Protein AF-A0A484Z046-F1 (afdb_monomer_lite)

Structure (mmCIF, N/CA/C/O backbone):
data_AF-A0A484Z046-F1
#
_entry.id   AF-A0A484Z046-F1
#
loop_
_atom_site.group_PDB
_atom_site.id
_atom_site.type_symbol
_atom_site.label_atom_id
_atom_site.label_alt_id
_atom_site.label_comp_id
_atom_site.label_asym_id
_atom_site.label_entity_id
_atom_site.label_seq_id
_atom_site.pdbx_PDB_ins_code
_atom_site.Cartn_x
_atom_site.Cartn_y
_atom_site.Cartn_z
_atom_site.occupancy
_atom_site.B_iso_or_equiv
_atom_site.auth_seq_id
_atom_site.auth_comp_id
_atom_site.auth_asym_id
_atom_site.auth_atom_id
_atom_site.pdbx_PDB_model_num
ATOM 1 N N . MET A 1 1 ? 12.856 22.593 4.703 1.00 51.53 1 MET A N 1
ATOM 2 C CA . MET A 1 1 ? 11.716 22.477 3.764 1.00 51.53 1 MET A CA 1
ATOM 3 C C . MET A 1 1 ? 12.235 22.300 2.331 1.00 51.53 1 MET A C 1
ATOM 5 O O . MET A 1 1 ? 12.564 23.285 1.687 1.00 51.53 1 MET A O 1
ATOM 9 N N . LYS A 1 2 ? 12.338 21.057 1.854 1.00 40.72 2 LYS A N 1
ATOM 10 C CA . LYS A 1 2 ? 12.403 20.644 0.434 1.00 40.72 2 LYS A CA 1
ATOM 11 C C . LYS A 1 2 ? 11.651 19.302 0.420 1.00 40.72 2 LYS A C 1
ATOM 13 O O . LYS A 1 2 ? 12.204 18.332 0.909 1.00 40.72 2 LYS A O 1
ATOM 18 N N . LYS A 1 3 ? 10.314 19.247 0.311 1.00 59.00 3 LYS A N 1
ATOM 19 C CA . LYS A 1 3 ? 9.460 19.425 -0.883 1.00 59.00 3 LYS A CA 1
ATOM 20 C C . LYS A 1 3 ? 10.089 18.758 -2.114 1.00 59.00 3 LYS A C 1
ATOM 22 O O . LYS A 1 3 ? 11.193 19.140 -2.484 1.00 59.00 3 LYS A O 1
ATOM 27 N N . HIS A 1 4 ? 9.354 17.814 -2.713 1.00 49.94 4 HIS A N 1
ATOM 28 C CA . HIS A 1 4 ? 9.603 17.124 -3.996 1.00 49.94 4 HIS A CA 1
ATOM 29 C C . HIS A 1 4 ? 10.186 15.699 -3.964 1.00 49.94 4 HIS A C 1
ATOM 31 O O . HIS A 1 4 ? 10.920 15.321 -4.870 1.00 49.94 4 HIS A O 1
ATOM 37 N N . GLN A 1 5 ? 9.791 14.867 -2.997 1.00 46.56 5 GLN A N 1
ATOM 38 C CA . GLN A 1 5 ? 9.900 13.409 -3.164 1.00 46.56 5 GLN A CA 1
ATOM 39 C C . GLN A 1 5 ? 8.637 12.696 -2.669 1.00 46.56 5 GLN A C 1
ATOM 41 O O . GLN A 1 5 ? 8.703 11.691 -1.976 1.00 46.56 5 GLN A O 1
ATOM 46 N N . THR A 1 6 ? 7.475 13.275 -2.974 1.00 53.88 6 THR A N 1
ATOM 47 C CA . THR A 1 6 ? 6.173 12.751 -2.539 1.00 53.88 6 THR A CA 1
ATOM 48 C C . THR A 1 6 ? 5.340 12.213 -3.691 1.00 53.88 6 THR A C 1
ATOM 50 O O . THR A 1 6 ? 4.577 11.294 -3.474 1.00 53.88 6 THR A O 1
ATOM 53 N N . THR A 1 7 ? 5.519 12.672 -4.935 1.00 57.06 7 THR A N 1
ATOM 54 C CA . THR A 1 7 ? 4.587 12.312 -6.017 1.00 57.06 7 THR A CA 1
ATOM 55 C C . THR A 1 7 ? 4.558 10.812 -6.321 1.00 57.06 7 THR A C 1
ATOM 57 O O . THR A 1 7 ? 3.479 10.247 -6.452 1.00 57.06 7 THR A O 1
ATOM 60 N N . LEU A 1 8 ? 5.727 10.161 -6.382 1.00 60.97 8 LEU A N 1
ATOM 61 C CA . LEU A 1 8 ? 5.814 8.724 -6.665 1.00 60.97 8 LEU A CA 1
ATOM 62 C C . LEU A 1 8 ? 5.313 7.878 -5.483 1.00 60.97 8 LEU A C 1
ATOM 64 O O . LEU A 1 8 ? 4.609 6.893 -5.685 1.00 60.97 8 LEU A O 1
ATOM 68 N N . SER A 1 9 ? 5.632 8.288 -4.251 1.00 74.38 9 SER A N 1
ATOM 69 C CA . SER A 1 9 ? 5.160 7.610 -3.039 1.00 74.38 9 SER A CA 1
ATOM 70 C C . SER A 1 9 ? 3.652 7.786 -2.840 1.00 74.38 9 SER A C 1
ATOM 72 O O . SER A 1 9 ? 2.971 6.823 -2.515 1.00 74.38 9 SER A O 1
ATOM 74 N N . ASP A 1 10 ? 3.105 8.973 -3.103 1.00 82.19 10 ASP A N 1
ATOM 75 C CA . ASP A 1 10 ? 1.675 9.267 -2.967 1.00 82.19 10 ASP A CA 1
ATOM 76 C C . ASP A 1 10 ? 0.841 8.512 -4.014 1.00 82.19 10 ASP A C 1
ATOM 78 O O . ASP A 1 10 ? -0.251 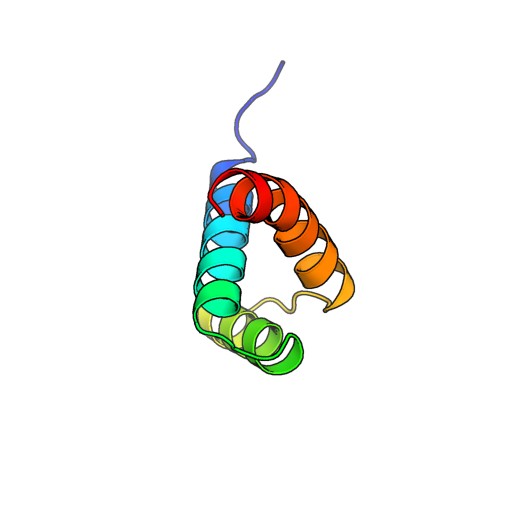8.026 -3.712 1.00 82.19 10 ASP A O 1
ATOM 82 N N . GLU A 1 11 ? 1.335 8.401 -5.252 1.00 84.12 11 GLU A N 1
ATOM 83 C CA . GLU A 1 11 ? 0.679 7.618 -6.304 1.00 84.12 11 GLU A CA 1
ATOM 84 C C . GLU A 1 11 ? 0.675 6.124 -5.964 1.00 84.12 11 GLU A C 1
ATOM 86 O O . GLU A 1 11 ? -0.364 5.468 -6.081 1.00 84.12 11 GLU A O 1
ATOM 91 N N . LEU A 1 12 ? 1.804 5.608 -5.467 1.00 85.88 12 LEU A N 1
ATOM 92 C CA . LEU A 1 12 ? 1.917 4.235 -4.990 1.00 85.88 12 LEU A CA 1
ATOM 93 C C . LEU A 1 12 ? 0.952 3.959 -3.832 1.00 85.88 12 LEU A C 1
ATOM 95 O O . LEU A 1 12 ? 0.212 2.978 -3.874 1.00 85.88 12 LEU A O 1
ATOM 99 N N . GLU A 1 13 ? 0.922 4.828 -2.817 1.00 88.19 13 GLU A N 1
ATOM 100 C CA . GLU A 1 13 ? 0.019 4.682 -1.672 1.00 88.19 13 GLU A CA 1
ATOM 101 C C . GLU A 1 13 ? -1.446 4.667 -2.132 1.00 88.19 13 GLU A C 1
ATOM 103 O O . GLU A 1 13 ? -2.210 3.778 -1.754 1.00 88.19 13 GLU A O 1
ATOM 108 N N . ARG A 1 14 ? -1.835 5.572 -3.040 1.00 88.75 14 ARG A N 1
ATOM 109 C CA . ARG A 1 14 ? -3.184 5.586 -3.635 1.00 88.75 14 ARG A CA 1
ATOM 110 C C . ARG A 1 14 ? -3.496 4.315 -4.418 1.00 88.75 14 ARG A C 1
ATOM 112 O O . ARG A 1 14 ? -4.623 3.820 -4.348 1.00 88.75 14 ARG A O 1
ATOM 119 N N . LYS A 1 15 ? -2.530 3.784 -5.171 1.00 90.44 15 LYS A N 1
ATOM 120 C CA . LYS A 1 15 ? -2.700 2.537 -5.924 1.00 90.44 15 LYS A CA 1
ATOM 121 C C . LYS A 1 15 ? -2.907 1.359 -4.973 1.00 90.44 15 LYS A C 1
ATOM 123 O O . LYS A 1 15 ? -3.854 0.604 -5.175 1.00 90.44 15 LYS A O 1
ATOM 128 N N . ILE A 1 16 ? -2.104 1.259 -3.913 1.00 91.25 16 ILE A N 1
ATOM 129 C CA . ILE A 1 16 ? -2.251 0.250 -2.855 1.00 91.25 16 ILE A CA 1
ATOM 130 C C . ILE A 1 16 ? -3.648 0.328 -2.226 1.00 91.25 16 ILE A C 1
ATOM 132 O O . ILE A 1 16 ? -4.343 -0.684 -2.159 1.00 91.25 16 ILE A O 1
ATOM 136 N N . ILE A 1 17 ? -4.096 1.527 -1.838 1.00 91.06 17 ILE A N 1
ATOM 137 C CA . ILE A 1 17 ? -5.424 1.744 -1.242 1.00 91.06 17 ILE A CA 1
ATOM 138 C C . ILE A 1 17 ? -6.536 1.310 -2.202 1.00 91.06 17 ILE A C 1
ATOM 140 O O . ILE A 1 17 ? -7.490 0.656 -1.787 1.00 91.06 17 ILE A O 1
ATOM 144 N N . ARG A 1 18 ? -6.416 1.630 -3.496 1.00 91.25 18 ARG A N 1
ATOM 145 C CA . ARG A 1 18 ? -7.401 1.228 -4.507 1.00 91.25 18 ARG A CA 1
ATOM 146 C C . ARG A 1 18 ? -7.480 -0.291 -4.652 1.00 91.25 18 ARG A C 1
ATOM 148 O O . ARG A 1 18 ? -8.582 -0.818 -4.727 1.00 91.25 18 ARG A O 1
ATOM 155 N N . LEU A 1 19 ? -6.345 -0.986 -4.697 1.00 92.44 19 LEU A N 1
ATOM 156 C CA . LEU A 1 19 ? -6.314 -2.448 -4.818 1.00 92.44 19 LEU A CA 1
ATOM 157 C C . LEU A 1 19 ? -6.846 -3.128 -3.545 1.00 92.44 19 LEU A C 1
ATOM 159 O O . LEU A 1 19 ? -7.613 -4.085 -3.631 1.00 92.44 19 LEU A O 1
ATOM 163 N N . PHE A 1 20 ? -6.533 -2.576 -2.370 1.00 91.56 20 PHE A N 1
ATOM 164 C CA . PHE A 1 20 ? -7.111 -3.010 -1.098 1.00 91.56 20 PHE A CA 1
ATOM 165 C C . PHE A 1 20 ? -8.634 -2.824 -1.060 1.00 91.56 20 PHE A C 1
ATOM 167 O O . PHE A 1 20 ? -9.359 -3.743 -0.690 1.00 91.56 20 PHE A O 1
ATOM 174 N N . ALA A 1 21 ? -9.141 -1.674 -1.517 1.00 88.69 21 ALA A N 1
ATOM 175 C CA . ALA A 1 21 ? -10.577 -1.408 -1.606 1.00 88.69 21 ALA A CA 1
ATOM 176 C C . ALA A 1 21 ? -11.309 -2.352 -2.582 1.00 88.69 21 ALA A C 1
ATOM 178 O O . ALA A 1 21 ? -12.504 -2.587 -2.425 1.00 88.69 21 ALA A O 1
ATOM 179 N N . LEU A 1 22 ? -10.600 -2.917 -3.567 1.00 90.75 22 LEU A N 1
ATOM 180 C CA . LEU A 1 22 ? -11.116 -3.952 -4.471 1.00 90.75 22 LEU A CA 1
ATOM 181 C C . LEU A 1 22 ? -11.120 -5.362 -3.847 1.00 90.75 22 LEU A C 1
ATOM 183 O O . LEU A 1 22 ? -11.543 -6.310 -4.504 1.00 90.75 22 LEU A O 1
ATOM 187 N N . GLY A 1 23 ? -10.668 -5.516 -2.597 1.00 90.25 23 GLY A N 1
ATOM 188 C CA . GLY A 1 23 ? -10.651 -6.794 -1.881 1.00 90.25 23 GLY A CA 1
ATOM 189 C C . GLY A 1 23 ? -9.491 -7.717 -2.260 1.00 90.25 23 GLY A C 1
ATOM 190 O O . GLY A 1 23 ? -9.563 -8.917 -1.997 1.00 90.25 23 GLY A O 1
ATOM 191 N N . MET A 1 24 ? -8.432 -7.189 -2.883 1.00 92.94 24 MET A N 1
ATOM 192 C CA . MET A 1 24 ? -7.234 -7.973 -3.193 1.00 92.94 24 MET A CA 1
ATOM 193 C C . MET A 1 24 ? -6.458 -8.337 -1.924 1.00 92.94 24 MET A C 1
ATOM 195 O O . MET A 1 24 ? -6.394 -7.555 -0.971 1.00 92.94 24 MET A O 1
ATOM 199 N N . SER A 1 25 ? -5.827 -9.516 -1.915 1.00 93.31 25 SER A N 1
ATOM 200 C CA . SER A 1 25 ? -4.953 -9.912 -0.810 1.00 93.31 25 SER A CA 1
ATOM 201 C C . SER A 1 25 ? -3.659 -9.093 -0.815 1.00 93.31 25 SER A C 1
ATOM 203 O O . SER A 1 25 ? -3.205 -8.625 -1.858 1.00 93.31 25 SER A O 1
ATOM 205 N N . TYR A 1 26 ? -2.997 -8.962 0.337 1.00 92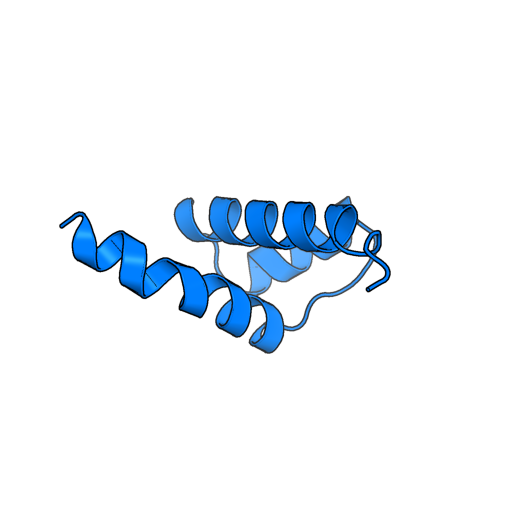.69 26 TYR A N 1
ATOM 206 C CA . TYR A 1 26 ? -1.716 -8.249 0.411 1.00 92.69 26 TYR A CA 1
ATOM 207 C C . TYR A 1 26 ? -0.620 -8.862 -0.477 1.00 92.69 26 TYR A C 1
ATOM 209 O O . TYR A 1 26 ? 0.271 -8.146 -0.926 1.00 92.69 26 TYR A O 1
ATOM 217 N N . GLN A 1 27 ? -0.679 -10.172 -0.743 1.00 92.75 27 GLN A N 1
ATOM 218 C CA . GLN A 1 27 ? 0.237 -10.845 -1.670 1.00 92.75 27 GLN A CA 1
ATOM 219 C C . GLN A 1 27 ? -0.048 -10.441 -3.121 1.00 92.75 27 GLN A C 1
ATOM 221 O O . GLN A 1 27 ? 0.879 -10.098 -3.851 1.00 92.75 27 GLN A O 1
ATOM 226 N N . ASP A 1 28 ? -1.323 -10.410 -3.511 1.00 93.38 28 ASP A N 1
ATOM 227 C CA . ASP A 1 28 ? -1.726 -10.016 -4.864 1.00 93.38 28 ASP A CA 1
ATOM 228 C C . ASP A 1 28 ? -1.414 -8.541 -5.133 1.00 93.38 28 ASP A C 1
ATOM 230 O O . ASP A 1 28 ? -0.901 -8.205 -6.195 1.00 93.38 28 ASP A O 1
ATOM 234 N N . ILE A 1 29 ? -1.640 -7.665 -4.147 1.00 92.94 29 ILE A N 1
ATOM 235 C CA . ILE A 1 29 ? -1.282 -6.241 -4.233 1.00 92.94 29 ILE A CA 1
ATOM 236 C C . ILE A 1 29 ? 0.227 -6.081 -4.429 1.00 92.94 29 ILE A C 1
ATOM 238 O O . ILE A 1 29 ? 0.652 -5.309 -5.282 1.00 92.94 29 ILE A O 1
ATOM 242 N N . SER A 1 30 ? 1.043 -6.812 -3.661 1.00 91.44 30 SER A N 1
ATOM 243 C CA . SER A 1 30 ? 2.502 -6.780 -3.811 1.00 91.44 30 SER A CA 1
ATOM 244 C C . SER A 1 30 ? 2.925 -7.167 -5.224 1.00 91.44 30 SER A C 1
ATOM 246 O O . SER A 1 30 ? 3.760 -6.485 -5.813 1.00 91.44 30 SER A O 1
ATOM 248 N N . ARG A 1 31 ? 2.339 -8.238 -5.765 1.00 92.88 31 ARG A N 1
ATOM 249 C CA . ARG A 1 31 ? 2.658 -8.738 -7.102 1.00 92.88 31 ARG A CA 1
ATOM 250 C C . ARG A 1 31 ? 2.232 -7.766 -8.200 1.00 92.88 31 ARG A C 1
ATOM 252 O O . ARG A 1 31 ? 3.021 -7.481 -9.086 1.00 92.88 31 ARG A O 1
ATOM 259 N N . GLU A 1 32 ? 1.031 -7.202 -8.107 1.00 91.81 32 GLU A N 1
ATOM 260 C CA . GLU A 1 32 ? 0.537 -6.197 -9.057 1.00 91.81 32 GLU A CA 1
ATOM 261 C C . GLU A 1 32 ? 1.436 -4.949 -9.075 1.00 91.81 32 GLU A C 1
ATOM 263 O O . GLU A 1 32 ? 1.714 -4.382 -10.130 1.00 91.81 32 GLU A O 1
ATOM 268 N N . ILE A 1 33 ? 1.920 -4.509 -7.909 1.00 89.81 33 ILE A N 1
ATOM 269 C CA . ILE A 1 33 ? 2.858 -3.383 -7.821 1.00 89.81 33 ILE A CA 1
ATOM 270 C C . ILE A 1 33 ? 4.225 -3.742 -8.412 1.00 89.81 33 ILE A C 1
ATOM 272 O O . ILE A 1 33 ? 4.807 -2.922 -9.124 1.00 89.81 33 ILE A O 1
ATOM 276 N N . GLU A 1 34 ? 4.720 -4.948 -8.150 1.00 90.69 34 GLU A N 1
ATOM 277 C CA . GLU A 1 34 ? 5.970 -5.445 -8.724 1.00 90.69 34 GLU A CA 1
ATOM 278 C C . GLU A 1 34 ? 5.893 -5.532 -10.254 1.00 90.69 34 GLU A C 1
ATOM 280 O O . GLU A 1 34 ? 6.797 -5.048 -10.933 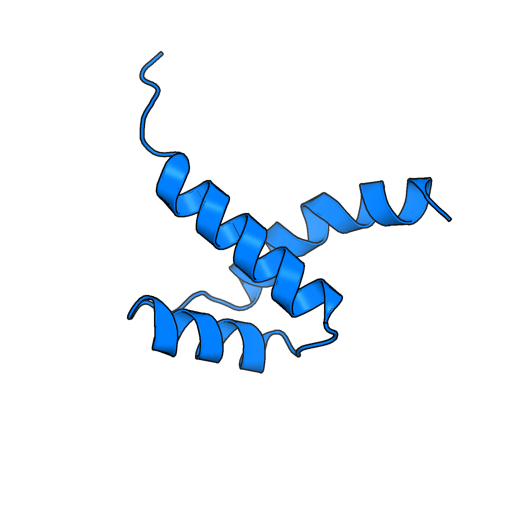1.00 90.69 34 GLU A O 1
ATOM 285 N N . ASP A 1 35 ? 4.783 -6.036 -10.794 1.00 90.56 35 ASP A N 1
ATOM 286 C CA . ASP A 1 35 ? 4.544 -6.151 -12.235 1.00 90.56 35 ASP A CA 1
ATOM 287 C C . ASP A 1 35 ? 4.433 -4.769 -12.913 1.00 90.56 35 ASP A C 1
ATOM 289 O O . ASP A 1 35 ? 4.940 -4.570 -14.019 1.00 90.56 35 ASP A O 1
ATOM 293 N N . LEU A 1 36 ? 3.797 -3.790 -12.256 1.00 87.06 36 LEU A N 1
ATOM 294 C CA . LEU A 1 36 ? 3.569 -2.450 -12.815 1.00 87.06 36 LEU A CA 1
ATOM 295 C C . LEU A 1 36 ? 4.767 -1.506 -12.685 1.00 87.06 36 LEU A C 1
ATOM 297 O O . LEU A 1 36 ? 5.005 -0.688 -13.574 1.00 87.06 36 LEU A O 1
ATOM 301 N N . TYR A 1 37 ? 5.483 -1.571 -11.565 1.00 85.44 37 TYR A N 1
ATOM 302 C CA . TYR A 1 37 ? 6.518 -0.598 -11.226 1.00 85.44 37 TYR A CA 1
ATOM 303 C C . TYR A 1 37 ? 7.925 -1.202 -11.128 1.00 85.44 37 TYR A C 1
ATOM 305 O O . TYR A 1 37 ? 8.877 -0.473 -10.852 1.00 85.44 37 TYR A O 1
ATOM 313 N N . ALA A 1 38 ? 8.077 -2.506 -11.381 1.00 85.25 38 ALA A N 1
ATOM 314 C CA . ALA A 1 38 ? 9.346 -3.231 -11.319 1.00 85.25 38 ALA A CA 1
ATOM 315 C C . ALA A 1 38 ? 10.061 -3.120 -9.956 1.00 85.25 38 ALA A C 1
ATOM 317 O O . ALA A 1 38 ? 11.287 -3.226 -9.880 1.00 85.25 38 ALA A O 1
ATOM 318 N N . PHE A 1 39 ? 9.309 -2.906 -8.868 1.00 83.06 39 PHE A N 1
ATOM 319 C CA . PHE A 1 39 ? 9.834 -2.968 -7.506 1.00 83.06 39 PHE A CA 1
ATOM 320 C C . PHE A 1 39 ? 8.884 -3.715 -6.573 1.00 83.06 39 PHE A C 1
ATOM 322 O O . PHE A 1 39 ? 7.671 -3.517 -6.591 1.00 83.06 39 PHE A O 1
ATOM 329 N N . SER A 1 40 ? 9.457 -4.554 -5.713 1.00 82.31 40 SER A N 1
ATOM 330 C CA . SER A 1 40 ? 8.707 -5.300 -4.708 1.00 82.31 40 SER A CA 1
ATOM 331 C C . SER A 1 40 ? 8.364 -4.407 -3.515 1.00 82.31 40 SER A C 1
ATOM 333 O O . SER A 1 40 ? 9.248 -3.759 -2.944 1.00 82.31 40 SER A O 1
ATOM 335 N N . VAL A 1 41 ? 7.108 -4.433 -3.075 1.00 85.19 41 VAL A N 1
ATOM 336 C CA . VAL A 1 41 ? 6.670 -3.795 -1.828 1.00 85.19 41 VAL A CA 1
ATOM 337 C C . VAL A 1 41 ? 6.373 -4.869 -0.800 1.00 85.19 41 VAL A C 1
ATOM 339 O O . VAL A 1 41 ? 5.608 -5.788 -1.054 1.00 85.19 41 VAL A O 1
ATOM 342 N N . SER A 1 42 ? 6.948 -4.750 0.396 1.00 89.06 42 SER A N 1
ATOM 343 C CA . SER A 1 42 ? 6.654 -5.714 1.455 1.00 89.06 42 SER A CA 1
ATOM 344 C C . SER A 1 42 ? 5.186 -5.633 1.892 1.00 89.06 42 SER A C 1
ATOM 346 O O . SER A 1 42 ? 4.599 -4.550 1.953 1.00 89.06 42 SER A O 1
ATOM 348 N N . THR A 1 43 ? 4.599 -6.759 2.295 1.00 89.62 43 THR A N 1
ATOM 349 C CA . THR A 1 43 ? 3.252 -6.767 2.890 1.00 89.62 43 THR A CA 1
ATOM 350 C C . THR A 1 43 ? 3.151 -5.900 4.140 1.00 89.62 43 THR A C 1
ATOM 352 O O . THR A 1 43 ? 2.097 -5.326 4.391 1.00 89.62 43 THR A O 1
ATOM 355 N N . ALA A 1 44 ? 4.244 -5.745 4.893 1.00 89.38 44 ALA A N 1
ATOM 356 C CA . ALA A 1 44 ? 4.312 -4.829 6.028 1.00 89.38 44 ALA A CA 1
ATOM 357 C C . ALA A 1 44 ? 4.126 -3.367 5.591 1.00 89.38 44 ALA A C 1
ATOM 359 O O . ALA A 1 44 ? 3.404 -2.614 6.240 1.00 89.38 44 ALA A O 1
ATOM 360 N N . THR A 1 45 ? 4.727 -2.974 4.464 1.00 88.81 45 TH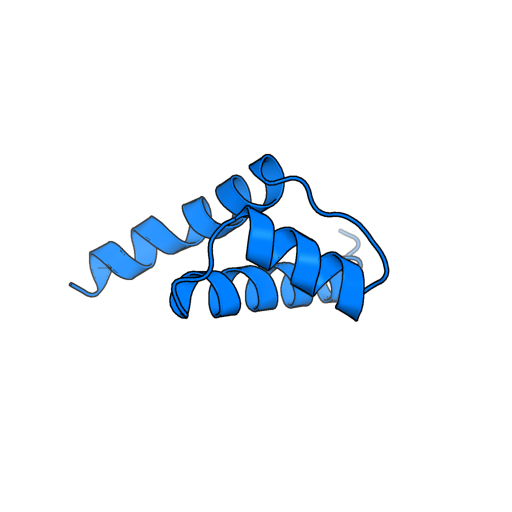R A N 1
ATOM 361 C CA . THR A 1 45 ? 4.521 -1.651 3.861 1.00 88.81 45 THR A CA 1
ATOM 362 C C . THR A 1 45 ? 3.076 -1.482 3.402 1.00 88.81 45 THR A C 1
ATOM 364 O O . THR A 1 45 ? 2.478 -0.447 3.673 1.00 88.81 45 THR A O 1
ATOM 367 N N . ILE A 1 46 ? 2.495 -2.501 2.762 1.00 90.75 46 ILE A N 1
ATOM 368 C CA . ILE A 1 46 ? 1.092 -2.475 2.326 1.00 90.75 46 ILE A CA 1
ATOM 369 C C . ILE A 1 46 ? 0.158 -2.300 3.530 1.00 90.75 46 ILE A C 1
ATOM 371 O O . ILE A 1 46 ? -0.672 -1.396 3.503 1.00 90.75 46 ILE A O 1
ATOM 375 N N . SER A 1 47 ? 0.354 -3.079 4.603 1.00 91.06 47 SER A N 1
ATOM 376 C CA . SER A 1 47 ? -0.398 -2.946 5.859 1.00 91.06 47 SER A CA 1
ATOM 377 C C . SER A 1 47 ? -0.292 -1.532 6.415 1.00 91.06 47 SER A C 1
ATOM 379 O O . SER A 1 47 ? -1.307 -0.889 6.650 1.00 91.06 47 SER A O 1
ATOM 381 N N . ALA A 1 48 ? 0.928 -0.998 6.536 1.00 90.19 48 ALA A N 1
ATOM 382 C CA . ALA A 1 48 ? 1.148 0.344 7.064 1.00 90.19 48 ALA A CA 1
ATOM 383 C C . ALA A 1 48 ? 0.456 1.439 6.235 1.00 90.19 48 ALA A C 1
ATOM 385 O O . ALA A 1 48 ? 0.083 2.471 6.785 1.00 90.19 48 ALA A O 1
ATOM 386 N N . VAL A 1 49 ? 0.284 1.241 4.924 1.00 89.38 49 VAL A N 1
ATOM 387 C CA . VAL A 1 49 ? -0.462 2.159 4.051 1.00 89.38 49 VAL A CA 1
ATOM 388 C C . VAL A 1 49 ? -1.969 1.999 4.247 1.00 89.38 49 VAL A C 1
ATOM 390 O O . VAL A 1 49 ? -2.666 2.996 4.426 1.00 89.38 49 VAL A O 1
ATOM 393 N N . THR A 1 50 ? -2.485 0.767 4.254 1.00 88.94 50 THR A N 1
ATOM 394 C CA . THR A 1 50 ? -3.921 0.507 4.439 1.00 88.94 50 THR A CA 1
ATOM 395 C C . THR A 1 50 ? -4.401 0.902 5.835 1.00 88.94 50 THR A C 1
ATOM 397 O O . THR A 1 50 ? -5.499 1.431 5.982 1.00 88.94 50 THR A O 1
ATOM 400 N N . ASP A 1 51 ? -3.556 0.761 6.855 1.00 88.75 51 ASP A N 1
ATOM 401 C CA . ASP A 1 51 ? -3.862 1.143 8.236 1.00 88.75 51 ASP A CA 1
ATOM 402 C C . ASP A 1 51 ? -4.101 2.652 8.399 1.00 88.75 51 ASP A C 1
ATOM 404 O O . ASP A 1 51 ? -4.840 3.059 9.296 1.00 88.75 51 ASP A O 1
ATOM 408 N N . LYS A 1 52 ? -3.552 3.494 7.509 1.00 85.12 52 LYS A N 1
ATOM 409 C CA . LYS A 1 52 ? -3.805 4.947 7.515 1.00 85.12 52 LYS A CA 1
ATOM 410 C C . LYS A 1 52 ? -5.238 5.300 7.109 1.00 85.12 52 LYS A C 1
ATOM 412 O O . LYS A 1 52 ? -5.768 6.286 7.606 1.00 85.12 52 LYS A O 1
ATOM 417 N N . VAL A 1 53 ? -5.861 4.515 6.224 1.00 80.56 53 VAL A N 1
ATOM 418 C CA . VAL A 1 53 ? -7.198 4.801 5.658 1.00 80.56 53 VAL A CA 1
ATOM 419 C C . VAL A 1 53 ? -8.338 4.039 6.336 1.00 80.56 53 VAL A C 1
ATOM 421 O O . VAL A 1 53 ? -9.493 4.450 6.234 1.00 80.56 53 VAL A O 1
ATOM 424 N N . ILE A 1 54 ? -8.046 2.968 7.083 1.00 78.38 54 ILE A N 1
ATOM 425 C CA . ILE A 1 54 ? -9.049 2.253 7.896 1.00 78.38 54 ILE A CA 1
ATOM 426 C C . ILE A 1 54 ? -9.824 3.188 8.854 1.00 78.38 54 ILE A C 1
ATOM 428 O O . ILE A 1 54 ? -11.044 3.035 8.958 1.00 78.38 54 ILE A O 1
ATOM 432 N N . PRO A 1 55 ? -9.192 4.153 9.555 1.00 77.25 55 PRO A N 1
ATOM 433 C CA . PRO A 1 55 ? -9.905 5.085 10.428 1.00 77.25 55 PRO A CA 1
ATOM 434 C C . PRO A 1 55 ? -10.905 5.973 9.679 1.00 77.25 55 PRO A C 1
ATOM 436 O O . PRO A 1 55 ? -12.002 6.197 10.182 1.00 77.25 55 PRO A O 1
ATOM 439 N N . GLU A 1 56 ? -10.553 6.440 8.478 1.00 72.44 56 GLU A N 1
ATOM 440 C CA . GLU A 1 56 ? -11.417 7.290 7.646 1.00 72.44 56 GLU A CA 1
ATOM 441 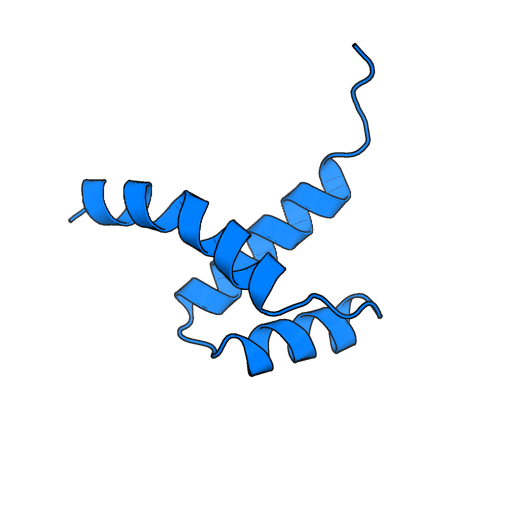C C . GLU A 1 56 ? -12.638 6.516 7.135 1.00 72.44 56 GLU A C 1
ATOM 443 O O . GLU A 1 56 ? -13.762 7.012 7.194 1.00 72.44 56 GLU A O 1
ATOM 448 N N . LEU A 1 57 ? -12.438 5.261 6.718 1.00 69.44 57 LEU A N 1
ATOM 449 C CA . LEU A 1 57 ? -13.525 4.365 6.311 1.00 69.44 57 LEU A CA 1
ATOM 450 C C . LEU A 1 57 ? -14.515 4.105 7.454 1.00 69.44 57 LEU A C 1
ATOM 452 O O . LEU A 1 57 ? -15.722 4.091 7.229 1.00 69.44 57 LEU A O 1
ATOM 456 N N . LYS A 1 58 ? -14.020 3.942 8.687 1.00 66.69 58 LYS A N 1
ATOM 457 C CA . LYS A 1 58 ? -14.868 3.746 9.875 1.00 66.69 58 LYS A CA 1
ATOM 458 C C . LYS A 1 58 ? -15.679 4.980 10.259 1.00 66.69 58 LYS A C 1
ATOM 460 O O . LYS A 1 58 ? -16.710 4.829 10.898 1.00 66.69 58 LYS A O 1
ATOM 465 N N . GLN A 1 59 ? -15.222 6.182 9.911 1.00 68.50 59 GLN A N 1
ATOM 466 C CA . GLN A 1 59 ? -15.973 7.417 10.162 1.00 68.50 59 GLN A CA 1
ATOM 467 C C . GLN A 1 59 ? -17.132 7.623 9.178 1.00 68.50 59 GLN A C 1
ATOM 469 O O . GLN A 1 59 ? -18.014 8.434 9.447 1.00 68.50 59 GLN A O 1
ATOM 474 N N . TRP A 1 60 ? -17.120 6.917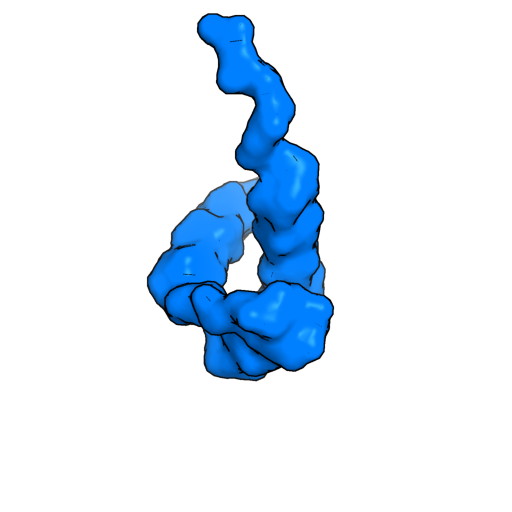 8.045 1.00 66.56 60 TRP A N 1
ATOM 475 C CA . TRP A 1 60 ? -18.146 6.996 7.002 1.00 66.56 60 TRP A CA 1
ATOM 476 C C . TRP A 1 60 ? -19.262 5.951 7.134 1.00 66.56 60 TRP A C 1
ATOM 478 O O . TRP A 1 60 ? -20.212 5.978 6.352 1.00 66.56 60 TRP A O 1
ATOM 488 N N . GLN A 1 61 ? -19.129 5.031 8.089 1.00 51.25 61 GLN A N 1
ATOM 489 C CA . GLN A 1 61 ? -20.112 3.997 8.398 1.00 51.25 61 GLN A CA 1
ATOM 490 C C . GLN A 1 61 ? -21.145 4.506 9.407 1.00 51.25 61 GLN A C 1
ATOM 492 O O . GLN A 1 61 ? -22.335 4.165 9.227 1.00 51.25 61 GLN A O 1
#

Foldseek 3Di:
DDDDPCPVVVVLLVQLLVCVVVVDDLVVNQVVCCVPPVDGDDSVNSCVSNVVCVVVVVVVD

pLDDT: mean 81.42, std 13.99, range [40.72, 93.38]

Sequence (61 aa):
MKKHQTTLSDELERKIIRLFALGMSYQDISREIEDLYAFSVSTATISAVTDKVIPELKQWQ

Radius of gyration: 12.46 Å; chains: 1; bounding box: 32×33×23 Å

Secondary structure (DSSP, 8-state):
----S-HHHHHHHHHHHHHHHTT--HHHHHHHHHHHHS----HHHHHHHHHHHHHHHHH--

Organism: Escherichia coli (NCBI:txid562)

InterPro domains:
  IPR001207 Transposase, mutator type [PF00872] (9-61)
  IPR001207 Transposase, mutator type [PTHR33217] (2-61)